Protein AF-A0A7J8J7H0-F1 (afdb_monomer)

Radius of gyration: 33.66 Å; Cα contacts (8 Å, |Δi|>4): 37; chains: 1; bounding box: 121×49×77 Å

Mean predicted aligned error: 18.28 Å

pLDDT: mean 73.11, std 21.9, range [33.03, 98.38]

Organism: Molossus molossus (NCBI:txid27622)

Structure (mmCIF, N/CA/C/O backbone):
data_AF-A0A7J8J7H0-F1
#
_entry.id   AF-A0A7J8J7H0-F1
#
loop_
_atom_site.group_PDB
_atom_site.id
_atom_site.type_symbol
_atom_site.label_atom_id
_atom_site.label_alt_id
_atom_site.label_comp_id
_atom_site.label_asym_id
_atom_site.label_entity_id
_atom_site.label_seq_id
_atom_site.pdbx_PDB_ins_code
_atom_site.Cartn_x
_atom_site.Cartn_y
_atom_site.Cartn_z
_atom_site.occupancy
_atom_site.B_iso_or_equiv
_atom_site.auth_seq_id
_atom_site.auth_comp_id
_atom_site.auth_asym_id
_atom_site.auth_atom_id
_atom_site.pdbx_PDB_model_num
ATOM 1 N N . MET A 1 1 ? -85.693 21.730 54.900 1.00 37.78 1 MET A N 1
ATOM 2 C CA . MET A 1 1 ? -85.580 20.430 55.587 1.00 37.78 1 MET A CA 1
ATOM 3 C C . MET A 1 1 ? -84.269 19.836 55.129 1.00 37.78 1 MET A C 1
ATOM 5 O O . MET A 1 1 ? -84.108 19.627 53.934 1.00 37.78 1 MET A O 1
ATOM 9 N N . ASN A 1 2 ? -83.323 19.735 56.056 1.00 35.94 2 ASN A N 1
ATOM 10 C CA . ASN A 1 2 ? -82.007 19.139 55.853 1.00 35.94 2 ASN A CA 1
ATOM 11 C C . ASN A 1 2 ? -82.073 17.691 56.345 1.00 35.94 2 ASN A C 1
ATOM 13 O O . ASN A 1 2 ? -82.791 17.461 57.311 1.00 35.94 2 ASN A O 1
ATOM 17 N N . GLU A 1 3 ? -81.302 16.802 55.722 1.00 35.91 3 GLU A N 1
ATOM 18 C CA . GLU A 1 3 ? -80.659 15.590 56.278 1.00 35.91 3 GLU A CA 1
ATOM 19 C C . GLU A 1 3 ? -79.819 15.013 55.107 1.00 35.91 3 GLU A C 1
ATOM 21 O O . GLU A 1 3 ? -80.374 14.773 54.037 1.00 35.91 3 GLU A O 1
ATOM 26 N N . SER A 1 4 ? -78.483 15.177 55.068 1.00 42.72 4 SER A N 1
ATOM 27 C CA . SER A 1 4 ? -77.435 14.216 55.514 1.00 42.72 4 SER A CA 1
ATOM 28 C C . SER A 1 4 ? -77.701 12.775 55.030 1.00 42.72 4 SER A C 1
ATOM 30 O O . SER A 1 4 ? -78.804 12.282 55.195 1.00 42.72 4 SER A O 1
ATOM 32 N N . ASP A 1 5 ? -76.775 12.017 54.433 1.00 39.16 5 ASP A N 1
ATOM 33 C CA . ASP A 1 5 ? -75.395 11.801 54.869 1.00 39.16 5 ASP A CA 1
ATOM 34 C C . ASP A 1 5 ? -74.584 10.948 53.851 1.00 39.16 5 ASP A C 1
ATOM 36 O O . ASP A 1 5 ? -75.167 10.218 53.049 1.00 39.16 5 ASP A O 1
ATOM 40 N N . ILE A 1 6 ? -73.256 10.969 54.029 1.00 39.09 6 ILE A N 1
ATOM 41 C CA . ILE A 1 6 ? -72.265 9.894 53.784 1.00 39.09 6 ILE A CA 1
ATOM 42 C C . ILE A 1 6 ? -71.570 9.689 52.412 1.00 39.09 6 ILE A C 1
ATOM 44 O O . ILE A 1 6 ? -72.178 9.516 51.357 1.00 39.09 6 ILE A O 1
ATOM 48 N N . SER A 1 7 ? -70.231 9.690 52.510 1.00 43.47 7 SER A N 1
ATOM 49 C CA . SER A 1 7 ? -69.175 9.464 51.517 1.00 43.47 7 SER A CA 1
ATOM 50 C C . SER A 1 7 ? -68.828 7.983 51.332 1.00 43.47 7 SER A C 1
ATOM 52 O O . SER A 1 7 ? -69.116 7.178 52.209 1.00 43.47 7 SER A O 1
ATOM 54 N N . ASP A 1 8 ? -68.159 7.638 50.224 1.00 40.41 8 ASP A N 1
ATOM 55 C CA . ASP A 1 8 ? -66.785 7.096 50.246 1.00 40.41 8 ASP A CA 1
ATOM 56 C C . ASP A 1 8 ? -66.254 6.779 48.833 1.00 40.41 8 ASP A C 1
ATOM 58 O O . ASP A 1 8 ? -66.996 6.450 47.907 1.00 40.41 8 ASP A O 1
ATOM 62 N N . ASP A 1 9 ? -64.940 6.963 48.699 1.00 47.25 9 ASP A N 1
ATOM 63 C CA . ASP A 1 9 ? -64.072 6.786 47.533 1.00 47.25 9 ASP A CA 1
ATOM 64 C C . ASP A 1 9 ? -63.988 5.341 46.997 1.00 47.25 9 ASP A C 1
ATOM 66 O O . ASP A 1 9 ? -63.974 4.411 47.792 1.00 47.25 9 ASP A O 1
ATOM 70 N N . GLU A 1 10 ? -63.766 5.159 45.678 1.00 38.00 10 GLU A N 1
ATOM 71 C CA . GLU A 1 10 ? -62.847 4.128 45.130 1.00 38.00 10 GLU A CA 1
ATOM 72 C C . GLU A 1 10 ? -62.467 4.333 43.623 1.00 38.00 10 GLU A C 1
ATOM 74 O O . GLU A 1 10 ? -63.271 4.167 42.713 1.00 38.00 10 GLU A O 1
ATOM 79 N N . ILE A 1 11 ? -61.195 4.702 43.380 1.00 36.22 11 ILE A N 1
ATOM 80 C CA . ILE A 1 11 ? -60.150 4.007 42.571 1.00 36.22 11 ILE A CA 1
ATOM 81 C C . ILE A 1 11 ? -60.308 3.757 4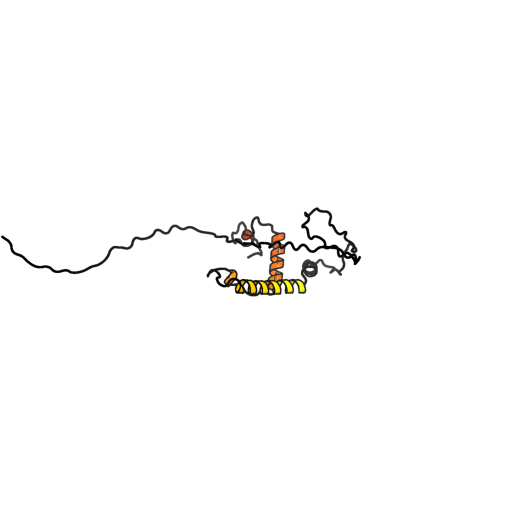1.023 1.00 36.22 11 ILE A C 1
ATOM 83 O O . ILE A 1 11 ? -60.883 2.775 40.574 1.00 36.22 11 ILE A O 1
ATOM 87 N N . ASN A 1 12 ? -59.543 4.562 40.245 1.00 33.03 12 ASN A N 1
ATOM 88 C CA . ASN A 1 12 ? -58.448 4.238 39.269 1.00 33.03 12 ASN A CA 1
ATOM 89 C C . ASN A 1 12 ? -58.653 3.753 37.784 1.00 33.03 12 ASN A C 1
ATOM 91 O O . ASN A 1 12 ? -59.551 2.995 37.445 1.00 33.03 12 ASN A O 1
ATOM 95 N N . VAL A 1 13 ? -57.622 4.116 36.976 1.00 37.75 13 VAL A N 1
ATOM 96 C CA . VAL A 1 13 ? -56.940 3.530 35.771 1.00 37.75 13 VAL A CA 1
ATOM 97 C C . VAL A 1 13 ? -57.202 4.025 34.308 1.00 37.75 13 VAL A C 1
ATOM 99 O O . VAL A 1 13 ? -58.260 4.574 34.026 1.00 37.75 13 VAL A O 1
ATOM 102 N N . PRO A 1 14 ?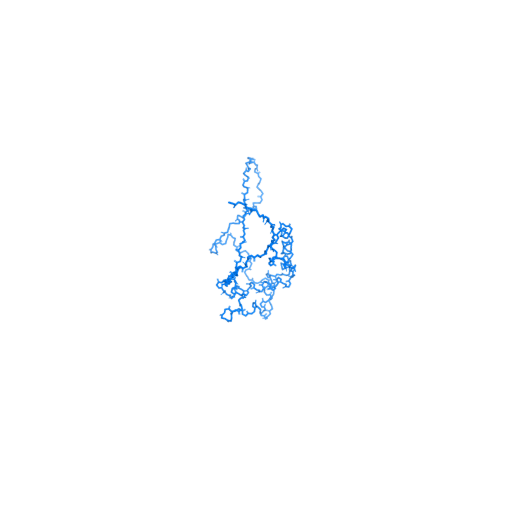 -56.207 3.966 33.362 1.00 40.22 14 PRO A N 1
ATOM 103 C CA . PRO A 1 14 ? -55.487 5.143 32.839 1.00 40.22 14 PRO A CA 1
ATOM 104 C C . PRO A 1 14 ? -55.598 5.394 31.309 1.00 40.22 14 PRO A C 1
ATOM 106 O O . PRO A 1 14 ? -55.989 4.536 30.519 1.00 40.22 14 PRO A O 1
ATOM 109 N N . ALA A 1 15 ? -55.173 6.590 30.878 1.00 40.62 15 ALA A N 1
ATOM 110 C CA . ALA A 1 15 ? -55.287 7.106 29.509 1.00 40.62 15 ALA A CA 1
ATOM 111 C C . ALA A 1 15 ? -54.233 6.568 28.507 1.00 40.62 15 ALA A C 1
ATOM 113 O O . ALA A 1 15 ? -53.059 6.378 28.821 1.00 40.62 15 ALA A O 1
ATOM 114 N N . GLY A 1 16 ? -54.687 6.345 27.267 1.00 38.44 16 GLY A N 1
ATOM 115 C CA . GLY A 1 16 ? -54.027 5.577 26.205 1.00 38.44 16 GLY A CA 1
ATOM 116 C C . GLY A 1 16 ? -52.774 6.163 25.525 1.00 38.44 16 GLY A C 1
ATOM 117 O O . GLY A 1 16 ? -52.546 7.368 25.431 1.00 38.44 16 GLY A O 1
ATOM 118 N N . ARG A 1 17 ? -51.976 5.240 24.968 1.00 41.91 17 ARG A N 1
ATOM 119 C CA . ARG A 1 17 ? -50.718 5.439 24.220 1.00 41.91 17 ARG A CA 1
ATOM 120 C C . ARG A 1 17 ? -50.972 5.940 22.782 1.00 41.91 17 ARG A C 1
ATOM 122 O O . ARG A 1 17 ? -51.589 5.236 21.985 1.00 41.91 17 ARG A O 1
ATOM 129 N N . LYS A 1 18 ? -50.426 7.106 22.401 1.00 44.53 18 LYS A N 1
ATOM 130 C CA . LYS A 1 18 ? -50.404 7.600 21.003 1.00 44.53 18 LYS A CA 1
ATOM 131 C C . LYS A 1 18 ? -49.279 6.940 20.186 1.00 44.53 18 LYS A C 1
ATOM 133 O O . LYS A 1 18 ? -48.114 6.973 20.575 1.00 44.53 18 LYS A O 1
ATOM 138 N N . ARG A 1 19 ? -49.633 6.369 19.027 1.00 42.06 19 ARG A N 1
ATOM 139 C CA . ARG A 1 19 ? -48.722 5.758 18.036 1.00 42.06 19 ARG A CA 1
ATOM 140 C C . ARG A 1 19 ? -47.896 6.827 17.302 1.00 42.06 19 ARG A C 1
ATOM 142 O O . ARG A 1 19 ? -48.465 7.786 16.788 1.00 42.06 19 ARG A O 1
ATOM 149 N N . ARG A 1 20 ? -46.571 6.647 17.217 1.00 42.59 20 ARG A N 1
ATOM 150 C CA . ARG A 1 20 ? -45.663 7.485 16.409 1.00 42.59 20 ARG A CA 1
ATOM 151 C C . ARG A 1 20 ? -45.500 6.901 14.999 1.00 42.59 20 ARG A C 1
ATOM 153 O O . ARG A 1 20 ? -45.361 5.693 14.835 1.00 42.59 20 ARG A O 1
ATOM 160 N N . ARG A 1 21 ? -45.552 7.785 14.001 1.00 35.66 21 ARG A N 1
ATOM 161 C CA . ARG A 1 21 ? -45.444 7.533 12.555 1.00 35.66 21 ARG A CA 1
ATOM 162 C C . ARG A 1 21 ? -43.959 7.388 12.187 1.00 35.66 21 ARG A C 1
ATOM 164 O O . ARG A 1 21 ? -43.176 8.257 12.554 1.00 35.66 21 ARG A O 1
ATOM 171 N N . ILE A 1 22 ? -43.572 6.313 11.499 1.00 43.88 22 ILE A N 1
ATOM 172 C CA . ILE A 1 22 ? -42.192 6.095 11.027 1.00 43.88 22 ILE A CA 1
ATOM 173 C C . ILE A 1 22 ? -42.076 6.716 9.629 1.00 43.88 22 ILE A C 1
ATOM 175 O O . ILE A 1 22 ? -42.746 6.262 8.704 1.00 43.88 22 ILE A O 1
ATOM 179 N N . MET A 1 23 ? -41.262 7.764 9.481 1.00 35.72 23 MET A N 1
ATOM 180 C CA . MET A 1 23 ? -40.767 8.218 8.178 1.00 35.72 23 MET A CA 1
ATOM 181 C C . MET A 1 23 ? -39.420 7.545 7.918 1.00 35.72 23 MET A C 1
ATOM 183 O O . MET A 1 23 ? -38.542 7.555 8.776 1.00 35.72 23 MET A O 1
ATOM 187 N N . SER A 1 24 ? -39.288 6.933 6.743 1.00 44.34 24 SER A N 1
ATOM 188 C CA . SER A 1 24 ? -38.049 6.328 6.264 1.00 44.34 24 SER A CA 1
ATOM 189 C C . SER A 1 24 ? -37.127 7.429 5.743 1.00 44.34 24 SER A C 1
ATOM 191 O O . SER A 1 24 ? -37.470 8.091 4.766 1.00 44.34 24 SER A O 1
ATOM 193 N N . SER A 1 25 ? -35.964 7.609 6.363 1.00 36.44 25 SER A N 1
ATOM 194 C CA . SER A 1 25 ? -34.850 8.369 5.793 1.00 36.44 25 SER A CA 1
ATOM 195 C C . SER A 1 25 ? -33.634 7.453 5.710 1.00 36.44 25 SER A C 1
ATOM 197 O O . SER A 1 25 ? -33.075 7.070 6.738 1.00 36.44 25 SER A O 1
ATOM 199 N N . SER A 1 26 ? -33.239 7.082 4.491 1.00 48.53 26 SER A N 1
ATOM 200 C CA . SER A 1 26 ? -31.919 6.502 4.242 1.00 48.53 26 SER A CA 1
ATOM 201 C C . SER A 1 26 ? -30.886 7.604 4.425 1.00 48.53 26 SER A C 1
ATOM 203 O O . SER A 1 26 ? -30.808 8.513 3.604 1.00 48.53 26 SER A O 1
ATOM 205 N N . SER A 1 27 ? -30.122 7.541 5.509 1.00 43.56 27 SER A N 1
ATOM 206 C CA . SER A 1 27 ? -28.942 8.374 5.712 1.00 43.56 27 SER A CA 1
ATOM 207 C C . SER A 1 27 ? -27.707 7.549 5.370 1.00 43.56 27 SER A C 1
ATOM 209 O O . SER A 1 27 ? -27.272 6.701 6.150 1.00 43.56 27 SER A O 1
ATOM 211 N N . GLU A 1 28 ? -27.182 7.774 4.171 1.00 51.16 28 GLU A N 1
ATOM 212 C CA . GLU A 1 28 ? -25.819 7.408 3.798 1.00 51.16 28 GLU A CA 1
ATOM 213 C C . GLU A 1 28 ? -24.915 8.468 4.453 1.00 51.16 28 GLU A C 1
ATOM 215 O O . GLU A 1 28 ? -24.963 9.630 4.059 1.00 51.16 28 GLU A O 1
ATOM 220 N N . SER A 1 29 ? -24.187 8.119 5.522 1.00 45.47 29 SER A N 1
ATOM 221 C CA . SER A 1 29 ? -23.234 9.034 6.166 1.00 45.47 29 SER A CA 1
ATOM 222 C C . SER A 1 29 ? -21.807 8.617 5.823 1.00 45.47 29 SER A C 1
ATOM 224 O O . SER A 1 29 ? -21.263 7.669 6.400 1.00 45.47 29 SER A O 1
ATOM 226 N N . SER A 1 30 ? -21.225 9.321 4.858 1.00 48.41 30 SER A N 1
ATOM 227 C CA . SER A 1 30 ? -19.780 9.398 4.668 1.00 48.41 30 SER A CA 1
ATOM 228 C C . SER A 1 30 ? -19.211 10.301 5.761 1.00 48.41 30 SER A C 1
ATOM 230 O O . SER A 1 30 ? -19.489 11.495 5.772 1.00 48.41 30 SER A O 1
ATOM 232 N N . ASP A 1 31 ? -18.460 9.723 6.699 1.00 46.81 31 ASP A N 1
ATOM 233 C CA . ASP A 1 31 ? -17.722 10.465 7.727 1.00 46.81 31 ASP A CA 1
ATOM 234 C C . ASP A 1 31 ? -16.237 10.463 7.348 1.00 46.81 31 ASP A C 1
ATOM 236 O O . ASP A 1 31 ? -15.519 9.492 7.594 1.00 46.81 31 ASP A O 1
ATOM 240 N N . SER A 1 32 ? -15.783 11.555 6.737 1.00 49.00 32 SER A N 1
ATOM 241 C CA . SER A 1 32 ? -14.366 11.885 6.593 1.00 49.00 32 SER A CA 1
ATOM 242 C C . SER A 1 32 ? -14.117 13.246 7.237 1.00 49.00 32 SER A C 1
ATOM 244 O O . SER A 1 32 ? -14.185 14.268 6.564 1.00 49.00 32 SER A O 1
ATOM 246 N N . ASN A 1 33 ? -13.846 13.251 8.541 1.00 47.56 33 ASN A N 1
ATOM 247 C CA . ASN A 1 33 ? -13.286 14.405 9.239 1.00 47.56 33 ASN A CA 1
ATOM 248 C C . ASN A 1 33 ? -11.956 13.951 9.844 1.00 47.56 33 ASN A C 1
ATOM 250 O O . ASN A 1 33 ? -11.946 13.263 10.863 1.00 47.56 33 ASN A O 1
ATOM 254 N N . PHE A 1 34 ? -10.859 14.259 9.156 1.00 42.09 34 PHE A N 1
ATOM 255 C CA . PHE A 1 34 ? -9.505 14.143 9.686 1.00 42.09 34 PHE A CA 1
ATOM 256 C C . PHE A 1 34 ? -9.060 15.568 10.014 1.00 42.09 34 PHE A C 1
ATOM 258 O O . PHE A 1 34 ? -8.944 16.389 9.107 1.00 42.09 34 PHE A O 1
ATOM 265 N N . ASP A 1 35 ? -8.939 15.860 11.305 1.00 43.72 35 ASP A N 1
ATOM 266 C CA . ASP A 1 35 ? -8.602 17.176 11.843 1.00 43.72 35 ASP A CA 1
ATOM 267 C C . ASP A 1 35 ? -7.096 17.207 12.117 1.00 43.72 35 ASP A C 1
ATOM 269 O O . ASP A 1 35 ? -6.596 16.430 12.932 1.00 43.72 35 ASP 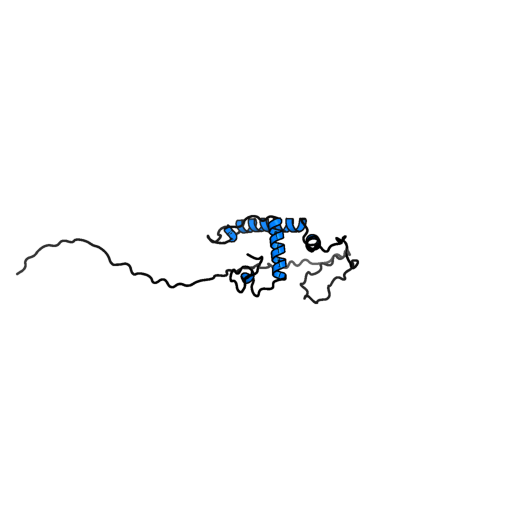A O 1
ATOM 273 N N . TYR A 1 36 ? -6.363 18.027 11.370 1.00 46.34 36 TYR A N 1
ATOM 274 C CA . TYR A 1 36 ? -4.955 18.310 11.625 1.00 46.34 36 TYR A CA 1
ATOM 275 C C . TYR A 1 36 ? -4.867 19.735 12.154 1.00 46.34 36 TYR A C 1
ATOM 277 O O . TYR A 1 36 ? -4.868 20.685 11.379 1.00 46.34 36 TYR A O 1
ATOM 285 N N . ASP A 1 37 ? -4.770 19.868 13.472 1.00 41.62 37 ASP A N 1
ATOM 286 C CA . ASP A 1 37 ? -4.423 21.132 14.108 1.00 41.62 37 ASP A CA 1
ATOM 287 C C . ASP A 1 37 ? -3.123 20.921 14.889 1.00 41.62 37 ASP A C 1
ATOM 289 O O . ASP A 1 37 ? -3.064 20.193 15.881 1.00 41.62 37 ASP A O 1
ATOM 293 N N . THR A 1 38 ? -2.023 21.445 14.355 1.00 55.16 38 THR A N 1
ATOM 294 C CA . THR A 1 38 ? -0.709 21.447 15.007 1.00 55.16 38 THR A CA 1
ATOM 295 C C . THR A 1 38 ? -0.238 22.889 15.042 1.00 55.16 38 THR A C 1
ATOM 297 O O . THR A 1 38 ? 0.346 23.393 14.087 1.00 55.16 38 THR A O 1
ATOM 300 N N . GLU A 1 39 ? -0.542 23.548 16.154 1.00 46.53 39 GLU A N 1
ATOM 301 C CA . GLU A 1 39 ? -0.059 24.882 16.498 1.00 46.53 39 GLU A CA 1
ATOM 302 C C . GLU A 1 39 ? 1.475 24.847 16.636 1.00 46.53 39 GLU A C 1
ATOM 304 O O . GLU A 1 39 ? 2.028 24.204 17.534 1.00 46.53 39 GLU A O 1
ATOM 309 N N . LEU A 1 40 ? 2.172 25.512 15.712 1.00 50.62 40 LEU A N 1
ATOM 310 C CA . LEU A 1 40 ? 3.619 25.720 15.750 1.00 50.62 40 LEU A CA 1
ATOM 311 C C . LEU A 1 40 ? 3.936 26.831 16.758 1.00 50.62 40 LEU A C 1
ATOM 313 O O . LEU A 1 40 ? 3.596 27.993 16.561 1.00 50.62 40 LEU A O 1
ATOM 317 N N . SER A 1 41 ? 4.590 26.461 17.856 1.00 48.47 41 SER A N 1
ATOM 318 C CA . SER A 1 41 ? 5.133 27.403 18.835 1.00 48.47 41 SER A CA 1
ATOM 319 C C . SER A 1 41 ? 6.464 27.968 18.326 1.00 48.47 41 SER A C 1
ATOM 321 O O . SER A 1 41 ? 7.506 27.342 18.524 1.00 48.47 41 SER A O 1
ATOM 323 N N . ASP A 1 42 ? 6.439 29.157 17.725 1.00 42.34 42 ASP A N 1
ATOM 324 C CA . ASP A 1 42 ? 7.644 29.923 17.390 1.00 42.34 42 ASP A CA 1
ATOM 325 C C . ASP A 1 42 ? 8.292 30.490 18.664 1.00 42.34 42 ASP A C 1
ATOM 327 O O . ASP A 1 42 ? 7.820 31.459 19.261 1.00 42.34 42 ASP A O 1
ATOM 331 N N . THR A 1 43 ? 9.393 29.878 19.102 1.00 46.25 43 THR A N 1
ATOM 332 C CA . THR A 1 43 ? 10.297 30.475 20.094 1.00 46.25 43 THR A CA 1
ATOM 333 C C . THR A 1 43 ? 11.516 31.045 19.381 1.00 46.25 43 THR A C 1
ATOM 335 O O . THR A 1 43 ? 12.433 30.307 19.018 1.00 46.25 43 THR A O 1
ATOM 338 N N . GLU A 1 44 ? 11.522 32.361 19.186 1.00 47.53 44 GLU A N 1
ATOM 339 C CA . GLU A 1 44 ? 12.675 33.117 18.700 1.00 47.53 44 GLU A CA 1
ATOM 340 C C . GLU A 1 44 ? 13.728 33.218 19.817 1.00 47.53 44 GLU A C 1
ATOM 342 O O . GLU A 1 44 ? 13.523 33.896 20.824 1.00 47.53 44 GLU A O 1
ATOM 347 N N . ASN A 1 45 ? 14.860 32.528 19.655 1.00 49.88 45 ASN A N 1
ATOM 348 C CA . ASN A 1 45 ? 16.041 32.712 20.499 1.00 49.88 45 ASN A CA 1
ATOM 349 C C . ASN A 1 45 ? 17.074 33.554 19.739 1.00 49.88 45 ASN A C 1
ATOM 351 O O . ASN A 1 45 ? 17.700 33.072 18.795 1.00 49.88 45 ASN A O 1
ATOM 355 N N . GLU A 1 46 ? 17.287 34.793 20.183 1.00 48.38 46 GLU A N 1
ATOM 356 C CA . GLU A 1 46 ? 18.448 35.604 19.807 1.00 48.38 46 GLU A CA 1
ATOM 357 C C . GLU A 1 46 ? 19.706 35.071 20.510 1.00 48.38 46 GLU A C 1
ATOM 359 O O . GLU A 1 46 ? 19.758 35.006 21.740 1.00 48.38 46 GLU A O 1
ATOM 364 N N . ILE A 1 47 ? 20.747 34.720 19.748 1.00 51.88 47 ILE A N 1
ATOM 365 C CA . ILE A 1 47 ? 22.093 34.493 20.290 1.00 51.88 47 ILE A CA 1
ATOM 366 C C . ILE A 1 47 ? 23.099 35.162 19.353 1.00 51.88 47 ILE A C 1
ATOM 368 O O . ILE A 1 47 ? 23.148 34.863 18.161 1.00 51.88 47 ILE A O 1
ATOM 372 N N . GLY A 1 48 ? 23.843 36.119 19.905 1.00 44.31 48 GLY A N 1
ATOM 373 C CA . GLY A 1 48 ? 24.784 36.969 19.188 1.00 44.31 48 GLY A CA 1
ATOM 374 C C . GLY A 1 48 ? 26.191 36.388 18.998 1.00 44.31 48 GLY A C 1
ATOM 375 O O . GLY A 1 48 ? 26.622 35.500 19.727 1.00 44.31 48 GLY A O 1
ATOM 376 N N . GLU A 1 49 ? 26.851 37.014 18.020 1.00 46.41 49 GLU A N 1
ATOM 377 C CA . GLU A 1 49 ? 28.286 37.183 17.721 1.00 46.41 49 GLU A CA 1
ATOM 378 C C . GLU A 1 49 ? 29.215 35.975 17.448 1.00 46.41 49 GLU A C 1
ATOM 380 O O . GLU A 1 49 ? 29.595 35.202 18.322 1.00 46.41 49 GLU A O 1
ATOM 385 N N . GLU A 1 50 ? 29.611 35.940 16.164 1.00 49.88 50 GLU A N 1
ATOM 386 C CA . GLU A 1 50 ? 30.824 35.457 15.479 1.00 49.88 50 GLU A CA 1
ATOM 387 C C . GLU A 1 50 ? 31.930 34.722 16.252 1.00 49.88 50 GLU A C 1
ATOM 389 O O . GLU A 1 50 ? 32.614 35.294 17.100 1.00 49.88 50 GLU A O 1
ATOM 394 N N . VAL A 1 51 ? 32.279 33.535 15.731 1.00 46.38 51 VAL A N 1
ATOM 395 C CA . VAL A 1 51 ? 33.679 33.125 15.525 1.00 46.38 51 VAL A CA 1
ATOM 396 C C . VAL A 1 51 ? 33.782 32.339 14.206 1.00 46.38 51 VAL A C 1
ATOM 398 O O . VAL A 1 51 ? 33.100 31.331 14.029 1.00 46.38 51 VAL A O 1
ATOM 401 N N . ASP A 1 52 ? 34.622 32.814 13.283 1.00 47.69 52 ASP A N 1
ATOM 402 C CA . ASP A 1 52 ? 34.939 32.187 11.992 1.00 47.69 52 ASP A CA 1
ATOM 403 C C . ASP A 1 52 ? 35.632 30.821 12.158 1.00 47.69 52 ASP A C 1
ATOM 405 O O . ASP A 1 52 ? 36.767 30.743 12.634 1.00 47.69 52 ASP A O 1
ATOM 409 N N . GLU A 1 53 ? 35.011 29.750 11.655 1.00 48.06 53 GLU A N 1
ATOM 410 C CA . GLU A 1 53 ? 35.717 28.515 11.302 1.00 48.06 53 GLU A CA 1
ATOM 411 C C . GLU A 1 53 ? 35.098 27.905 10.030 1.00 48.06 53 GLU A C 1
ATOM 413 O O . GLU A 1 53 ? 33.958 27.438 10.010 1.00 48.06 53 GLU A O 1
ATOM 418 N N . VAL A 1 54 ? 35.846 27.954 8.922 1.00 54.19 54 VAL A N 1
ATOM 419 C CA . VAL A 1 54 ? 35.404 27.501 7.593 1.00 54.19 54 VAL A CA 1
ATOM 420 C C . VAL A 1 54 ? 35.460 25.969 7.525 1.00 54.19 54 VAL A C 1
ATOM 422 O O . VAL A 1 54 ? 36.402 25.380 6.995 1.00 54.19 54 VAL A O 1
ATOM 425 N N . GLY A 1 55 ? 34.452 25.312 8.099 1.00 47.00 55 GLY A N 1
ATOM 426 C CA . GLY A 1 55 ? 34.161 23.890 7.900 1.00 47.00 55 GLY A CA 1
ATOM 427 C C . GLY A 1 55 ? 33.360 23.645 6.610 1.00 47.00 55 GLY A C 1
ATOM 428 O O . GLY A 1 55 ? 32.752 24.582 6.086 1.00 47.00 55 GLY A O 1
ATOM 429 N N . PRO A 1 56 ? 33.334 22.410 6.063 1.00 44.66 56 PRO A N 1
ATOM 430 C CA . PRO A 1 56 ? 32.614 22.116 4.829 1.00 44.66 56 PRO A CA 1
ATOM 431 C C . PRO A 1 56 ? 31.143 22.462 5.023 1.00 44.66 56 PRO A C 1
ATOM 433 O O . PRO A 1 56 ? 30.471 21.903 5.890 1.00 44.66 56 PRO A O 1
ATOM 436 N N . SER A 1 57 ? 30.667 23.413 4.229 1.00 43.38 57 SER A N 1
ATOM 437 C CA . SER A 1 57 ? 29.298 23.898 4.256 1.00 43.38 57 SER A CA 1
ATOM 438 C C . SER A 1 57 ? 28.374 22.751 3.856 1.00 43.38 57 SER A C 1
ATOM 440 O O . SER A 1 57 ? 28.128 22.517 2.673 1.00 43.38 57 SER A O 1
ATOM 442 N N . ASN A 1 58 ? 27.855 22.015 4.838 1.00 49.12 58 ASN A N 1
ATOM 443 C CA . ASN A 1 58 ? 26.642 21.239 4.648 1.00 49.12 58 ASN A CA 1
ATOM 444 C C . ASN A 1 58 ? 25.535 22.266 4.429 1.00 49.12 58 ASN A C 1
ATOM 446 O O . ASN A 1 58 ? 24.932 22.756 5.379 1.00 49.12 58 ASN A O 1
ATOM 450 N N . SER A 1 59 ? 25.350 22.659 3.166 1.00 51.91 59 SER A N 1
ATOM 451 C CA . SER A 1 59 ? 24.190 23.414 2.719 1.00 51.91 59 SER A CA 1
ATOM 452 C C . SER A 1 59 ? 22.971 22.650 3.211 1.00 51.91 59 SER A C 1
ATOM 454 O O . SER A 1 59 ? 22.652 21.573 2.708 1.00 51.91 59 SER A O 1
ATOM 456 N N . ILE A 1 60 ? 22.344 23.181 4.257 1.00 55.59 60 ILE A N 1
ATOM 457 C CA . ILE A 1 60 ? 21.010 22.784 4.670 1.00 55.59 60 ILE A CA 1
ATOM 458 C C . ILE A 1 60 ? 20.137 23.178 3.484 1.00 55.59 60 ILE A C 1
ATOM 460 O O . ILE A 1 60 ? 19.823 24.351 3.283 1.00 55.59 60 ILE A O 1
ATOM 464 N N . VAL A 1 61 ? 19.866 22.205 2.616 1.00 59.81 61 VAL A N 1
ATOM 465 C CA . VAL A 1 61 ? 18.928 22.366 1.515 1.00 59.81 61 VAL A CA 1
ATOM 466 C C . VAL A 1 61 ? 17.595 22.670 2.177 1.00 59.81 61 VAL A C 1
ATOM 468 O O . VAL A 1 61 ? 17.058 21.834 2.898 1.00 59.81 61 VAL A O 1
ATOM 471 N N . SER A 1 62 ? 17.096 23.889 1.993 1.00 56.91 62 SER A N 1
ATOM 472 C CA . SER A 1 62 ? 15.716 24.195 2.349 1.00 56.91 62 SER A CA 1
ATOM 473 C C . SER A 1 62 ? 14.831 23.280 1.505 1.00 56.91 62 SER A C 1
ATOM 475 O O . SER A 1 62 ? 14.823 23.387 0.278 1.00 56.91 62 SER A O 1
ATOM 477 N N . GLU A 1 63 ? 14.147 22.336 2.153 1.00 64.62 63 GLU A N 1
ATOM 478 C CA . GLU A 1 63 ? 13.132 21.470 1.545 1.00 64.62 63 GLU A CA 1
ATOM 479 C C . GLU A 1 63 ? 11.870 22.292 1.249 1.00 64.62 63 GLU A C 1
ATOM 481 O O . GLU A 1 63 ? 10.796 22.078 1.805 1.00 64.62 63 GLU A O 1
ATOM 486 N N . GLU A 1 64 ? 12.004 23.295 0.389 1.00 76.75 64 GLU A N 1
ATOM 487 C CA . GLU A 1 64 ? 10.857 24.020 -0.131 1.00 76.75 64 GLU A CA 1
ATOM 488 C C . GLU A 1 64 ? 10.218 23.190 -1.249 1.00 76.75 64 GLU A C 1
ATOM 490 O O . GLU A 1 64 ? 10.886 22.740 -2.187 1.00 76.75 64 GLU A O 1
ATOM 495 N N . TRP A 1 65 ? 8.908 22.962 -1.148 1.00 78.94 65 TRP A N 1
ATOM 496 C CA . TRP A 1 65 ? 8.151 22.226 -2.156 1.00 78.94 65 TRP A CA 1
ATOM 497 C C . TRP A 1 65 ? 8.144 22.989 -3.481 1.00 78.94 65 TRP A C 1
ATOM 499 O O . TRP A 1 65 ? 7.420 23.968 -3.656 1.00 78.94 65 TRP A O 1
ATOM 509 N N . LEU A 1 66 ? 8.928 22.510 -4.445 1.00 79.06 66 LEU A N 1
ATOM 510 C CA . LEU A 1 66 ? 8.963 23.088 -5.781 1.00 79.06 66 LEU A CA 1
ATOM 511 C C . LEU A 1 66 ? 7.792 22.584 -6.646 1.00 79.06 66 LEU A C 1
ATOM 513 O O . LEU A 1 66 ? 7.408 21.412 -6.564 1.00 79.06 66 LEU A O 1
ATOM 517 N N . PRO A 1 67 ? 7.239 23.433 -7.532 1.00 80.94 67 PRO A N 1
ATOM 518 C CA . PRO A 1 67 ? 6.240 23.002 -8.499 1.00 80.94 67 PRO A CA 1
ATOM 519 C C . PRO A 1 67 ? 6.813 21.938 -9.445 1.00 80.94 67 PRO A C 1
ATOM 521 O O . PRO A 1 67 ? 7.998 21.939 -9.765 1.00 80.94 67 PRO A O 1
ATOM 524 N N . GLN A 1 68 ? 5.951 21.052 -9.950 1.00 65.81 68 GLN A N 1
ATOM 525 C CA . GLN A 1 68 ? 6.325 19.839 -10.701 1.00 65.81 68 GLN A CA 1
ATOM 526 C C . GLN A 1 68 ? 7.257 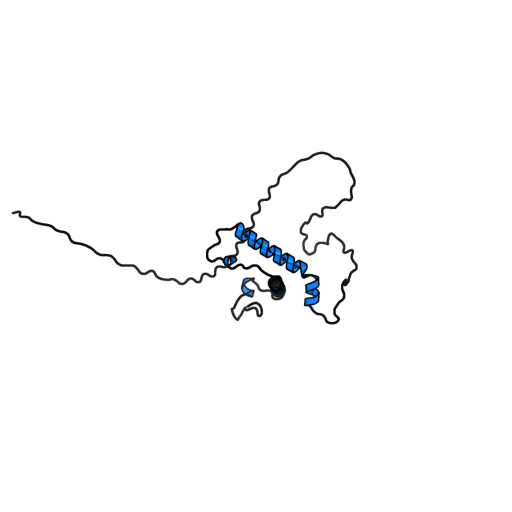20.068 -11.912 1.00 65.81 68 GLN A C 1
ATOM 528 O O . GLN A 1 68 ? 7.982 19.156 -12.304 1.00 65.81 68 GLN A O 1
ATOM 533 N N . ASN A 1 69 ? 7.246 21.272 -12.491 1.00 75.75 69 ASN A N 1
ATOM 534 C CA . ASN A 1 69 ? 8.051 21.644 -13.659 1.00 75.75 69 ASN A CA 1
ATOM 535 C C . ASN A 1 69 ? 9.230 22.569 -13.321 1.00 75.75 69 ASN A C 1
ATOM 537 O O . ASN A 1 69 ? 9.845 23.118 -14.234 1.00 75.75 69 ASN A O 1
ATOM 541 N N . ALA A 1 70 ? 9.520 22.792 -12.039 1.00 76.12 70 ALA A N 1
ATOM 542 C CA . ALA A 1 70 ? 10.704 23.533 -11.638 1.00 76.12 70 ALA A CA 1
ATOM 543 C C . ALA A 1 70 ? 11.964 22.780 -12.077 1.00 76.12 70 ALA A C 1
ATOM 545 O O . ALA A 1 70 ? 12.014 21.544 -12.063 1.00 76.12 70 ALA A O 1
ATOM 546 N N . GLU A 1 71 ? 12.994 23.530 -12.458 1.00 74.62 71 GLU A N 1
ATOM 547 C CA . GLU A 1 71 ? 14.312 22.944 -12.657 1.00 74.62 71 GLU A CA 1
ATOM 548 C C . GLU A 1 71 ? 14.749 22.288 -11.348 1.00 74.62 71 GLU A C 1
ATOM 550 O O . GLU A 1 71 ? 14.686 22.898 -10.278 1.00 74.62 71 GLU A O 1
ATOM 555 N N . ARG A 1 72 ? 15.142 21.010 -11.421 1.00 70.62 72 ARG A N 1
ATOM 556 C CA . ARG A 1 72 ? 15.615 20.318 -10.226 1.00 70.62 72 ARG A CA 1
ATOM 557 C C . ARG A 1 72 ? 16.871 21.032 -9.727 1.00 70.62 72 ARG A C 1
ATOM 559 O O . ARG A 1 72 ? 17.810 21.175 -10.510 1.00 70.62 72 ARG A O 1
ATOM 566 N N . PRO A 1 73 ? 16.927 21.411 -8.440 1.00 72.94 73 PRO A N 1
ATOM 567 C CA . PRO A 1 73 ? 18.056 22.161 -7.900 1.00 72.94 73 PRO A CA 1
ATOM 568 C C . PRO A 1 73 ? 19.365 21.358 -7.922 1.00 72.94 73 PRO A C 1
ATOM 570 O O . PRO A 1 73 ? 20.444 21.935 -7.840 1.00 72.94 73 PRO A O 1
ATOM 573 N N . PHE A 1 74 ? 19.288 20.032 -8.082 1.00 76.62 74 PHE A N 1
ATOM 574 C CA . PHE A 1 74 ? 20.443 19.152 -8.208 1.00 76.62 74 PHE A CA 1
ATOM 575 C C . PHE A 1 74 ? 20.511 18.505 -9.605 1.00 76.62 74 PHE A C 1
ATOM 577 O O . PHE A 1 74 ? 19.556 17.841 -10.032 1.00 76.62 74 PHE A O 1
ATOM 584 N N . PRO A 1 75 ? 21.640 18.646 -10.327 1.00 81.12 75 PRO A N 1
ATOM 585 C CA . PRO A 1 75 ? 21.853 17.923 -11.572 1.00 81.12 75 PRO A CA 1
ATOM 586 C C . PRO A 1 75 ? 21.981 16.419 -11.298 1.00 81.12 75 PRO A C 1
ATOM 588 O O . PRO A 1 75 ? 22.545 15.994 -10.291 1.00 81.12 75 PRO A O 1
ATOM 591 N N . PHE A 1 76 ? 21.482 15.589 -12.216 1.00 81.50 76 PHE A N 1
ATOM 592 C CA . PHE A 1 76 ? 21.702 14.145 -12.152 1.00 81.50 76 PHE A CA 1
ATOM 593 C C . PHE A 1 76 ? 23.171 13.838 -12.469 1.00 81.50 76 PHE A C 1
ATOM 595 O O . PHE A 1 76 ? 23.621 14.045 -13.594 1.00 81.50 76 PHE A O 1
ATOM 602 N N . THR A 1 77 ? 23.918 13.360 -11.476 1.00 86.12 77 THR A N 1
ATOM 603 C CA . THR A 1 77 ? 25.366 13.100 -11.578 1.00 86.12 77 THR A CA 1
ATOM 604 C C . THR A 1 77 ? 25.712 11.640 -11.864 1.00 86.12 77 THR A C 1
ATOM 606 O O . THR A 1 77 ? 26.856 11.335 -12.198 1.00 86.12 77 THR A O 1
ATOM 609 N N . ALA A 1 78 ? 24.750 10.724 -11.738 1.00 83.75 78 ALA A N 1
ATOM 610 C CA . ALA A 1 78 ? 24.977 9.306 -11.985 1.00 83.75 78 ALA A CA 1
ATOM 611 C C . ALA A 1 78 ? 24.980 8.978 -13.488 1.00 83.75 78 ALA A C 1
ATOM 613 O O . ALA A 1 78 ? 24.548 9.766 -14.331 1.00 83.75 78 ALA A O 1
ATOM 61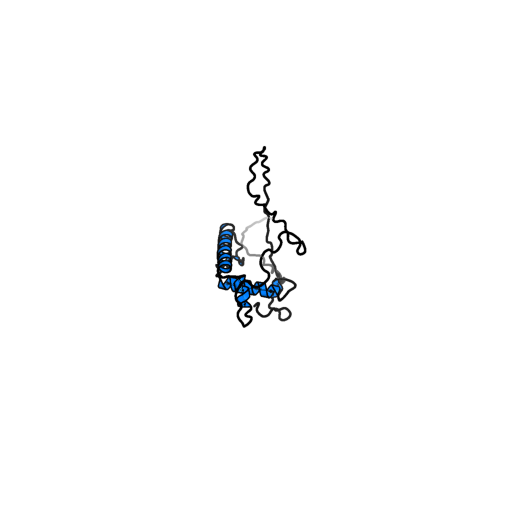4 N N . HIS A 1 79 ? 25.466 7.788 -13.842 1.00 84.75 79 HIS A N 1
ATOM 615 C CA . HIS A 1 79 ? 25.419 7.327 -15.225 1.00 84.75 79 HIS A CA 1
ATOM 616 C C . HIS A 1 79 ? 23.973 7.012 -15.634 1.00 84.75 79 HIS A C 1
ATOM 618 O O . HIS A 1 79 ? 23.326 6.185 -14.985 1.00 84.75 79 HIS A O 1
ATOM 624 N N . PRO A 1 80 ? 23.451 7.636 -16.707 1.00 82.62 80 PRO A N 1
ATOM 625 C CA . PRO A 1 80 ? 22.120 7.326 -17.201 1.00 82.62 80 PRO A CA 1
ATOM 626 C C . PRO A 1 80 ? 22.050 5.868 -17.643 1.00 82.62 80 PRO A C 1
ATOM 628 O O . PRO A 1 80 ? 22.897 5.399 -18.403 1.00 82.62 80 PRO A O 1
ATOM 631 N N . GLY A 1 81 ? 21.021 5.156 -17.199 1.00 81.62 81 GLY A N 1
ATOM 632 C CA . GLY A 1 81 ? 20.798 3.777 -17.601 1.00 81.62 81 GLY A CA 1
ATOM 633 C C . GLY A 1 81 ? 20.449 2.878 -16.431 1.00 81.62 81 GLY A C 1
ATOM 634 O O . GLY A 1 81 ? 19.975 3.321 -15.388 1.00 81.62 81 GLY A O 1
ATOM 635 N N . LYS A 1 82 ? 20.624 1.580 -16.654 1.00 76.75 82 LYS A N 1
ATOM 636 C CA . LYS A 1 82 ? 20.159 0.546 -15.746 1.00 76.75 82 LYS A CA 1
ATOM 637 C C . LYS A 1 82 ? 21.299 0.011 -14.887 1.00 76.75 82 LYS A C 1
ATOM 639 O O . LYS A 1 82 ? 22.286 -0.478 -15.420 1.00 76.75 82 LYS A O 1
ATOM 644 N N . THR A 1 83 ? 21.104 0.042 -13.573 1.00 82.81 83 THR A N 1
ATOM 645 C CA . THR A 1 83 ? 22.124 -0.355 -12.588 1.00 82.81 83 THR A CA 1
ATOM 646 C C . THR A 1 83 ? 22.076 -1.840 -12.207 1.00 82.81 83 THR A C 1
ATOM 648 O O . THR A 1 83 ? 23.055 -2.374 -11.705 1.00 82.81 83 THR A O 1
ATOM 651 N N . PHE A 1 84 ? 20.947 -2.523 -12.424 1.00 79.81 84 PHE A N 1
ATOM 652 C CA . PHE A 1 84 ? 20.760 -3.941 -12.070 1.00 79.81 84 PHE A CA 1
ATOM 653 C C . PHE A 1 84 ? 20.687 -4.832 -13.313 1.00 79.81 84 PHE A C 1
ATOM 655 O O . PHE A 1 84 ? 20.489 -4.325 -14.411 1.00 79.81 84 PHE A O 1
ATOM 662 N N . ASP A 1 85 ? 20.760 -6.156 -13.168 1.00 83.56 85 ASP A N 1
ATOM 663 C CA . ASP A 1 85 ? 20.521 -7.102 -14.269 1.00 83.56 85 ASP A CA 1
ATOM 664 C C . ASP A 1 85 ? 19.028 -7.302 -14.531 1.00 83.56 85 ASP A C 1
ATOM 666 O O . ASP A 1 85 ? 18.194 -7.180 -13.636 1.00 83.56 85 ASP A O 1
ATOM 670 N N . THR A 1 86 ? 18.632 -7.463 -15.798 1.00 80.75 86 THR A N 1
ATOM 671 C CA . THR A 1 86 ? 17.208 -7.583 -16.172 1.00 80.75 86 THR A CA 1
ATOM 672 C C . THR A 1 86 ? 16.923 -8.993 -16.599 1.00 80.75 86 THR A C 1
ATOM 674 O O . THR A 1 86 ? 17.670 -9.506 -17.433 1.00 80.75 86 THR A O 1
ATOM 677 N N . PRO A 1 87 ? 15.811 -9.587 -16.143 1.00 84.25 87 PRO A N 1
ATOM 678 C CA . PRO A 1 87 ? 15.357 -10.823 -16.741 1.00 84.25 87 PRO A CA 1
ATOM 679 C C . PRO A 1 87 ? 15.104 -10.601 -18.237 1.00 84.25 87 PRO A C 1
ATOM 681 O O . PRO A 1 87 ? 14.599 -9.557 -18.655 1.00 84.25 87 PRO A O 1
ATOM 684 N N . SER A 1 88 ? 15.450 -11.606 -19.045 1.00 81.19 88 SER A N 1
ATOM 685 C CA . SER A 1 88 ? 15.226 -11.591 -20.498 1.00 81.19 88 SER A CA 1
ATOM 686 C C . SER A 1 88 ? 13.742 -11.384 -20.841 1.00 81.19 88 SER A C 1
ATOM 688 O O . SER A 1 88 ? 13.396 -10.680 -21.789 1.00 81.19 88 SER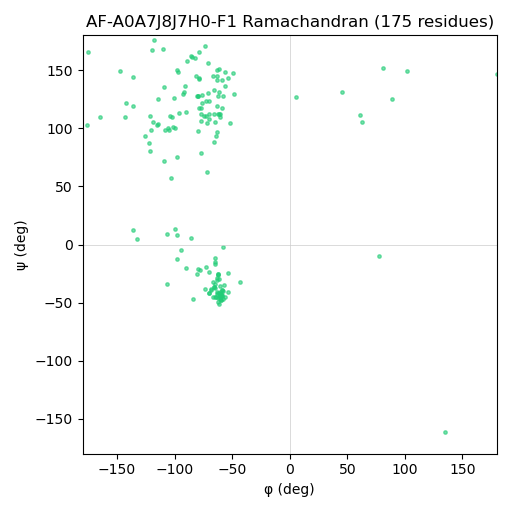 A O 1
ATOM 690 N N . ARG A 1 89 ? 12.846 -11.930 -20.008 1.00 84.50 89 ARG A N 1
ATOM 691 C CA . ARG A 1 89 ? 11.409 -11.661 -20.060 1.00 84.50 89 ARG A CA 1
ATOM 692 C C . ARG A 1 89 ? 11.065 -10.496 -19.136 1.00 84.50 89 ARG A C 1
ATOM 694 O O . ARG A 1 89 ? 11.405 -10.522 -17.959 1.00 84.50 89 ARG A O 1
ATOM 701 N N . LYS A 1 90 ? 10.310 -9.519 -19.644 1.00 78.31 90 LYS A N 1
ATOM 702 C CA . LYS A 1 90 ? 9.771 -8.422 -18.828 1.00 78.31 90 LYS A CA 1
ATOM 703 C C . LYS A 1 90 ? 8.764 -8.978 -17.817 1.00 78.31 90 LYS A C 1
ATOM 705 O O . LYS A 1 90 ? 7.694 -9.442 -18.208 1.00 78.31 90 LYS A O 1
ATOM 710 N N . VAL A 1 91 ? 9.114 -8.923 -16.534 1.00 89.06 91 VAL A N 1
ATOM 711 C CA . VAL A 1 91 ? 8.245 -9.303 -15.412 1.00 89.06 91 VAL A CA 1
ATOM 712 C C . VAL A 1 91 ? 7.957 -8.033 -14.605 1.00 89.06 91 VAL A C 1
ATOM 714 O O . VAL A 1 91 ? 8.851 -7.579 -13.900 1.00 89.06 91 VAL A O 1
ATOM 717 N N . PRO A 1 92 ? 6.762 -7.417 -14.710 1.00 89.88 92 PRO A N 1
ATOM 718 C CA . PRO A 1 92 ? 6.454 -6.152 -14.031 1.00 89.88 92 PRO A CA 1
ATOM 719 C C . PRO A 1 92 ? 6.720 -6.175 -12.522 1.00 89.88 92 PRO A C 1
ATOM 721 O O . PRO A 1 92 ? 7.305 -5.234 -11.994 1.00 89.88 92 PRO A O 1
ATOM 724 N N . LEU A 1 93 ? 6.376 -7.285 -11.861 1.00 90.06 93 LEU A N 1
ATOM 725 C CA . LEU A 1 93 ? 6.604 -7.479 -10.429 1.00 90.06 93 LEU A CA 1
ATOM 726 C C . LEU A 1 93 ? 8.088 -7.356 -10.049 1.00 90.06 93 LEU A C 1
ATOM 728 O O . LEU A 1 93 ? 8.405 -6.682 -9.079 1.00 90.06 93 LEU A O 1
ATOM 732 N N . PHE A 1 94 ? 8.996 -7.897 -10.871 1.00 90.56 94 PHE A N 1
ATOM 733 C CA . PHE A 1 94 ? 10.440 -7.818 -10.624 1.00 90.56 94 PHE A CA 1
ATOM 734 C C . PHE A 1 94 ? 10.935 -6.373 -10.539 1.00 90.56 94 PHE A C 1
ATOM 736 O O . PHE A 1 94 ? 11.805 -6.068 -9.734 1.00 90.56 94 PHE A O 1
ATOM 743 N N . TYR A 1 95 ? 10.411 -5.483 -11.385 1.00 89.75 95 TYR A N 1
ATOM 744 C CA . TYR A 1 95 ? 10.795 -4.074 -11.342 1.00 89.75 95 TYR A CA 1
ATOM 745 C C . TYR A 1 95 ? 10.181 -3.367 -10.140 1.00 89.75 95 TYR A C 1
ATOM 747 O O . TYR A 1 95 ? 10.856 -2.548 -9.531 1.00 89.75 95 TYR A O 1
ATOM 755 N N . LEU A 1 96 ? 8.932 -3.693 -9.791 1.00 91.69 96 LEU A N 1
ATOM 756 C CA . LEU A 1 96 ? 8.262 -3.118 -8.628 1.00 91.69 96 LEU A CA 1
ATOM 757 C C . LEU A 1 96 ? 9.022 -3.439 -7.336 1.00 91.69 96 LEU A C 1
ATOM 759 O O . LEU A 1 96 ? 9.293 -2.533 -6.558 1.00 91.69 96 LEU A O 1
ATOM 763 N N . GLU A 1 97 ? 9.447 -4.688 -7.161 1.00 91.81 97 GLU A N 1
ATOM 764 C CA . GLU A 1 97 ? 10.209 -5.158 -5.993 1.00 91.81 97 GLU A CA 1
ATOM 765 C C . GLU A 1 97 ? 11.605 -4.521 -5.864 1.00 91.81 97 GLU A C 1
ATOM 767 O O . GLU A 1 97 ? 12.246 -4.656 -4.829 1.00 91.81 97 GLU A O 1
ATOM 772 N N . LYS A 1 98 ? 12.102 -3.813 -6.893 1.00 91.00 98 LYS A N 1
ATOM 773 C CA . LYS A 1 98 ? 13.330 -3.004 -6.775 1.00 91.00 98 LYS A CA 1
ATOM 774 C C . LYS A 1 98 ? 13.109 -1.650 -6.114 1.00 91.00 98 LYS A C 1
ATOM 776 O O . LYS A 1 98 ? 14.077 -1.063 -5.650 1.00 91.00 98 LYS A O 1
ATOM 781 N N . PHE A 1 99 ? 11.875 -1.154 -6.114 1.00 90.56 99 PHE A N 1
ATOM 782 C CA . PHE A 1 99 ? 11.506 0.110 -5.474 1.00 90.56 99 PHE A CA 1
ATOM 783 C C . PHE A 1 99 ? 10.720 -0.117 -4.182 1.00 90.56 99 PHE A C 1
ATOM 785 O O . PHE A 1 99 ? 10.846 0.660 -3.245 1.00 90.56 99 PHE A O 1
ATOM 792 N N . LEU A 1 100 ? 9.912 -1.177 -4.146 1.00 92.94 100 LEU A N 1
ATOM 793 C CA . LEU A 1 100 ? 9.188 -1.659 -2.976 1.00 92.94 100 LEU A CA 1
ATOM 794 C C . LEU A 1 100 ? 9.821 -2.973 -2.525 1.00 92.94 100 LEU A C 1
ATOM 796 O O . LEU A 1 100 ? 9.275 -4.052 -2.769 1.00 92.94 100 LEU A O 1
ATOM 800 N N . ASP A 1 101 ? 11.014 -2.875 -1.950 1.00 94.56 101 ASP A N 1
ATOM 801 C CA . ASP A 1 101 ? 11.731 -4.038 -1.444 1.00 94.56 101 ASP A CA 1
ATOM 802 C C . ASP A 1 101 ? 11.106 -4.581 -0.146 1.00 94.56 101 ASP A C 1
ATOM 804 O O . ASP A 1 101 ? 10.180 -4.013 0.441 1.00 94.56 101 ASP A O 1
ATOM 808 N N . GLU A 1 102 ? 11.573 -5.755 0.278 1.00 95.69 102 GLU A N 1
ATOM 809 C CA . GLU A 1 102 ? 11.032 -6.426 1.462 1.00 95.69 102 GLU A CA 1
ATOM 810 C C . GLU A 1 102 ? 11.294 -5.637 2.747 1.00 95.69 102 GLU A C 1
ATOM 812 O O . GLU A 1 102 ? 10.438 -5.626 3.632 1.00 95.69 102 GLU A O 1
ATOM 817 N N . GLU A 1 103 ? 12.432 -4.946 2.834 1.00 97.25 103 GLU A N 1
ATOM 818 C CA . GLU A 1 103 ? 12.786 -4.118 3.988 1.00 97.25 103 GLU A CA 1
ATOM 819 C C . GLU A 1 103 ? 11.850 -2.915 4.120 1.00 97.25 103 GLU A C 1
ATOM 821 O O . GLU A 1 103 ? 11.328 -2.668 5.208 1.00 97.25 103 GLU A O 1
ATOM 826 N N . LEU A 1 104 ? 11.553 -2.217 3.020 1.00 96.81 104 LEU A N 1
ATOM 827 C CA . LEU A 1 104 ? 10.610 -1.105 3.014 1.00 96.81 104 LEU A CA 1
ATOM 828 C C . LEU A 1 104 ? 9.194 -1.567 3.358 1.00 96.81 104 LEU A C 1
ATOM 830 O O . LEU A 1 104 ? 8.524 -0.935 4.172 1.00 96.81 104 LEU A O 1
ATOM 834 N N . ILE A 1 105 ? 8.726 -2.675 2.776 1.00 97.81 105 ILE A N 1
ATOM 835 C C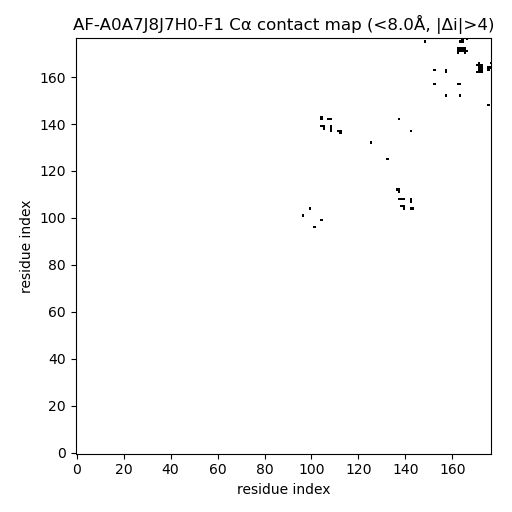A . ILE A 1 105 ? 7.397 -3.222 3.094 1.00 97.81 105 ILE A CA 1
ATOM 836 C C . ILE A 1 105 ? 7.304 -3.590 4.576 1.00 97.81 105 ILE A C 1
ATOM 838 O O . ILE A 1 105 ? 6.300 -3.288 5.229 1.00 97.81 105 ILE A O 1
ATOM 842 N N . LYS A 1 106 ? 8.348 -4.214 5.122 1.00 98.06 106 LYS A N 1
ATOM 843 C CA . LYS A 1 106 ? 8.419 -4.545 6.542 1.00 98.06 106 LYS A CA 1
ATOM 844 C C . LYS A 1 106 ? 8.390 -3.286 7.407 1.00 98.06 106 LYS A C 1
ATOM 846 O O . LYS A 1 106 ? 7.585 -3.216 8.331 1.00 98.06 106 LYS A O 1
ATOM 851 N N . LEU A 1 107 ? 9.177 -2.268 7.061 1.00 98.19 107 LEU A N 1
ATOM 852 C CA . LEU A 1 107 ? 9.190 -0.988 7.769 1.00 98.19 107 LEU A CA 1
ATOM 853 C C . LEU A 1 107 ? 7.802 -0.333 7.780 1.00 98.19 107 LEU A C 1
ATOM 855 O O . LEU A 1 107 ? 7.328 0.080 8.834 1.00 98.19 107 LEU A O 1
ATOM 859 N N . ILE A 1 108 ? 7.120 -0.280 6.633 1.00 97.69 108 ILE A N 1
ATOM 860 C CA . ILE A 1 108 ? 5.757 0.268 6.533 1.00 97.69 108 ILE A CA 1
ATOM 861 C C . ILE A 1 108 ? 4.795 -0.512 7.436 1.00 97.69 108 ILE A C 1
ATOM 863 O O . ILE A 1 108 ? 3.982 0.091 8.138 1.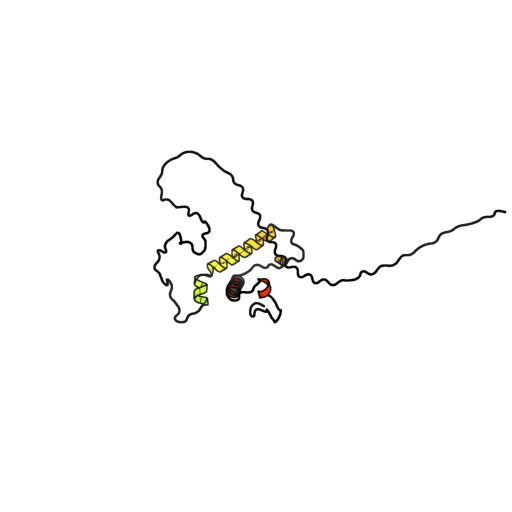00 97.69 108 ILE A O 1
ATOM 867 N N . THR A 1 109 ? 4.899 -1.842 7.447 1.00 98.38 109 THR A N 1
ATOM 868 C CA . THR A 1 109 ? 4.067 -2.720 8.283 1.00 98.38 109 THR A CA 1
ATOM 869 C C . THR A 1 109 ? 4.278 -2.425 9.770 1.00 98.38 109 THR A C 1
ATOM 871 O O . THR A 1 109 ? 3.317 -2.179 10.502 1.00 98.38 109 THR A O 1
ATOM 874 N N . GLU A 1 110 ? 5.536 -2.392 10.216 1.00 98.38 110 GLU A N 1
ATOM 875 C CA . GLU A 1 110 ? 5.904 -2.124 11.609 1.00 98.38 110 GLU A CA 1
ATOM 876 C C . GLU A 1 110 ? 5.432 -0.739 12.061 1.00 98.38 110 GLU A C 1
ATOM 878 O O . GLU A 1 110 ? 4.790 -0.622 13.106 1.00 98.38 110 GLU A O 1
ATOM 883 N N . GLN A 1 111 ? 5.674 0.299 11.254 1.00 98.25 111 GLN A N 1
ATOM 884 C CA . GLN A 1 111 ? 5.246 1.664 11.574 1.00 98.25 111 GLN A CA 1
ATOM 885 C C . GLN A 1 111 ? 3.721 1.805 11.597 1.00 98.25 111 GLN A C 1
ATOM 887 O O . GLN A 1 111 ? 3.182 2.492 12.462 1.00 98.25 111 GLN A O 1
ATOM 892 N N . THR A 1 112 ? 3.007 1.116 10.704 1.00 97.81 112 THR A N 1
ATOM 893 C CA . THR A 1 112 ? 1.536 1.144 10.680 1.00 97.81 112 THR A CA 1
ATOM 894 C C . THR A 1 112 ? 0.947 0.521 11.944 1.00 97.81 112 THR A C 1
ATOM 896 O O . THR A 1 112 ? 0.048 1.096 12.559 1.00 97.81 112 THR A O 1
ATOM 899 N N . ASN A 1 113 ? 1.464 -0.633 12.369 1.00 97.69 113 ASN A N 1
ATOM 900 C CA . ASN A 1 113 ? 1.000 -1.298 13.587 1.00 97.69 113 ASN A CA 1
ATOM 901 C C . ASN A 1 113 ? 1.376 -0.498 14.846 1.00 97.69 113 ASN A C 1
ATOM 903 O O . ASN A 1 113 ? 0.561 -0.364 15.759 1.00 97.69 113 ASN A O 1
ATOM 907 N N . LEU A 1 114 ? 2.574 0.093 14.874 1.00 97.75 114 LEU A N 1
ATOM 908 C CA . LEU A 1 114 ? 3.008 0.985 15.950 1.00 97.75 114 LEU A CA 1
ATOM 909 C C . LEU A 1 114 ? 2.079 2.197 16.074 1.00 97.75 114 LEU A C 1
ATOM 911 O O . LEU A 1 114 ? 1.604 2.492 17.172 1.00 97.75 114 LEU A O 1
ATOM 915 N N . TYR A 1 115 ? 1.768 2.855 14.956 1.00 96.88 115 TYR A N 1
ATOM 916 C CA . TYR A 1 115 ? 0.841 3.983 14.932 1.00 96.88 115 TYR A CA 1
ATOM 917 C C . TYR A 1 115 ? -0.555 3.579 15.408 1.00 96.88 115 TYR A C 1
ATOM 919 O O . TYR A 1 115 ? -1.160 4.289 16.208 1.00 96.88 115 TYR A O 1
ATOM 927 N N . ALA A 1 116 ? -1.061 2.417 14.985 1.00 95.19 116 ALA A N 1
ATOM 928 C CA . ALA A 1 116 ? -2.344 1.919 15.467 1.00 95.19 116 ALA A CA 1
ATOM 929 C C . ALA A 1 116 ? -2.344 1.743 16.996 1.00 95.19 116 ALA A C 1
ATOM 931 O O . ALA A 1 116 ? -3.276 2.187 17.664 1.00 95.19 116 ALA A O 1
ATOM 932 N N . GLY A 1 117 ? -1.278 1.175 17.568 1.00 94.38 117 GLY A N 1
ATOM 933 C CA . GLY A 1 117 ? -1.117 1.058 19.019 1.00 94.38 117 GLY A CA 1
ATOM 934 C C . GLY A 1 117 ? -1.114 2.413 19.734 1.00 94.38 117 GLY A C 1
ATOM 935 O O . GLY A 1 117 ? -1.809 2.583 20.736 1.00 94.38 117 GLY A O 1
ATOM 936 N N . GLN A 1 118 ? -0.392 3.396 19.192 1.00 95.44 118 GLN A N 1
ATOM 937 C CA . GLN A 1 118 ? -0.381 4.768 19.711 1.00 95.44 118 GLN A CA 1
ATOM 938 C C . GLN A 1 118 ? -1.763 5.425 19.629 1.00 95.44 118 GLN A C 1
ATOM 940 O O . GLN A 1 118 ? -2.192 6.073 20.580 1.00 95.44 118 GLN A O 1
ATOM 945 N N . PHE A 1 119 ? -2.482 5.220 18.526 1.00 93.12 119 PHE A N 1
ATOM 946 C CA . PHE A 1 119 ? -3.834 5.732 18.327 1.00 93.12 119 PHE A CA 1
ATOM 947 C C . PHE A 1 119 ? -4.800 5.195 19.394 1.00 93.12 119 PHE A C 1
ATOM 949 O O . PHE A 1 119 ? -5.496 5.976 20.035 1.00 93.12 119 PHE A O 1
ATOM 956 N N . PHE A 1 120 ? -4.795 3.882 19.655 1.00 91.56 120 PHE A N 1
ATOM 957 C CA . PHE A 1 120 ? -5.639 3.289 20.702 1.00 91.56 120 PHE A CA 1
ATOM 958 C C . PHE A 1 120 ? -5.249 3.718 22.117 1.00 91.56 120 PHE A C 1
ATOM 960 O O . PHE A 1 120 ? -6.112 3.795 22.987 1.00 91.56 120 PHE A O 1
ATOM 967 N N . TYR A 1 121 ? -3.962 3.967 22.362 1.00 90.25 121 TYR A N 1
ATOM 968 C CA . TYR A 1 121 ? -3.494 4.449 23.658 1.00 90.25 121 TYR A CA 1
ATOM 969 C C . TYR A 1 121 ? -3.936 5.895 23.922 1.00 90.25 121 TYR A C 1
ATOM 971 O O . TYR A 1 121 ? -4.354 6.217 25.033 1.00 90.25 121 TYR A O 1
ATOM 979 N N . ASN A 1 122 ? -3.864 6.751 22.900 1.00 90.56 122 ASN A N 1
ATOM 980 C CA . ASN A 1 122 ? -4.176 8.174 23.013 1.00 90.56 122 ASN A CA 1
ATOM 981 C C . ASN A 1 122 ? -5.682 8.476 22.963 1.00 90.56 122 ASN A C 1
ATOM 983 O O . ASN A 1 122 ? -6.099 9.495 23.509 1.00 90.56 122 ASN A O 1
ATOM 987 N N . ASP A 1 123 ? -6.494 7.614 22.341 1.00 85.31 123 ASP A N 1
ATOM 988 C CA . ASP A 1 123 ? -7.941 7.815 22.195 1.00 85.31 123 ASP A CA 1
ATOM 989 C C . ASP A 1 123 ? -8.751 6.661 22.830 1.00 85.31 123 ASP A C 1
ATOM 991 O O . ASP A 1 123 ? -9.193 5.730 22.145 1.00 85.31 123 ASP A O 1
ATOM 995 N N . PRO A 1 124 ? -8.937 6.677 24.166 1.00 74.44 124 PRO A N 1
ATOM 996 C CA . PRO A 1 124 ? -9.598 5.593 24.891 1.00 74.44 124 PRO A CA 1
ATOM 997 C C . PRO A 1 124 ? -11.121 5.543 24.673 1.00 74.44 124 PRO A C 1
ATOM 999 O O . PRO A 1 124 ? -11.737 4.497 24.894 1.00 74.44 124 PRO A O 1
ATOM 1002 N N . GLU A 1 125 ? -11.752 6.635 24.227 1.00 83.88 125 GLU A N 1
ATOM 1003 C CA . GLU A 1 125 ? -13.212 6.750 24.091 1.00 83.88 125 GLU A CA 1
ATOM 1004 C C . GLU A 1 125 ? -13.686 6.626 22.637 1.00 83.88 125 GLU A C 1
ATOM 1006 O O . GLU A 1 125 ? -14.407 7.459 22.082 1.00 83.88 125 GLU A O 1
ATOM 1011 N N . LEU A 1 126 ? -13.340 5.506 22.008 1.00 85.31 126 LEU A N 1
ATOM 1012 C CA . LEU A 1 126 ? -13.805 5.213 20.657 1.00 85.31 126 LEU A CA 1
ATOM 1013 C C . LEU A 1 126 ? -15.324 5.016 20.605 1.00 85.31 126 LEU A C 1
ATOM 1015 O O . LEU A 1 126 ? -15.898 4.207 21.340 1.00 85.31 126 LEU A O 1
ATOM 1019 N N . LYS A 1 127 ? -15.977 5.670 19.633 1.00 87.81 127 LYS A N 1
ATOM 1020 C CA . LYS A 1 127 ? -17.418 5.507 19.366 1.00 87.81 127 LYS A CA 1
ATOM 1021 C C . LYS A 1 127 ? -17.791 4.009 19.292 1.00 87.81 127 LYS A C 1
ATOM 1023 O O . LYS A 1 127 ? -17.196 3.310 18.468 1.00 87.81 127 LYS A O 1
ATOM 1028 N N . PRO A 1 128 ? -18.833 3.525 20.011 1.00 81.50 128 PRO A N 1
ATOM 1029 C CA . PRO A 1 128 ? -19.169 2.095 20.195 1.00 81.50 128 PRO A CA 1
ATOM 1030 C C . PRO A 1 128 ? -19.426 1.240 18.939 1.00 81.50 128 PRO A C 1
ATOM 1032 O O . PRO A 1 128 ? -19.753 0.061 19.045 1.00 81.50 128 PRO A O 1
ATOM 1035 N N . ARG A 1 129 ? -19.387 1.831 17.741 1.00 87.19 129 ARG A N 1
ATOM 1036 C CA . ARG A 1 129 ? -19.583 1.152 16.448 1.00 87.19 129 ARG A CA 1
ATOM 1037 C C . ARG A 1 129 ? -18.563 1.588 15.394 1.00 87.19 129 ARG A C 1
ATOM 1039 O O . ARG A 1 129 ? -18.771 1.326 14.208 1.00 87.19 129 ARG A O 1
ATOM 1046 N N . SER A 1 130 ? -17.503 2.287 15.801 1.00 89.62 130 SER A N 1
ATOM 1047 C CA . SER A 1 130 ? -16.466 2.735 14.879 1.00 89.62 130 SER A CA 1
ATOM 1048 C C . SER A 1 130 ? -15.771 1.532 14.246 1.00 89.62 130 SER A C 1
ATOM 1050 O O . SER A 1 130 ? -15.524 0.518 14.901 1.00 89.62 130 SER A O 1
ATOM 1052 N N . ARG A 1 131 ? -15.438 1.639 12.955 1.00 88.50 131 ARG A N 1
ATOM 1053 C CA . ARG A 1 131 ? -14.720 0.580 12.228 1.00 88.50 131 ARG A CA 1
ATOM 1054 C C . ARG A 1 131 ? -13.348 0.305 12.836 1.00 88.50 131 ARG A C 1
ATOM 1056 O O . ARG A 1 131 ? -12.906 -0.837 12.792 1.00 88.50 131 ARG A O 1
ATOM 1063 N N . ILE A 1 132 ? -12.733 1.321 13.442 1.00 89.19 132 ILE A N 1
ATOM 1064 C CA . ILE A 1 132 ? -11.409 1.223 14.059 1.00 89.19 132 ILE A CA 1
ATOM 1065 C C . ILE A 1 132 ? -11.376 0.215 15.214 1.00 89.19 132 ILE A C 1
ATOM 1067 O O . ILE A 1 132 ? -10.371 -0.445 15.414 1.00 89.19 132 ILE A O 1
ATOM 1071 N N . GLN A 1 133 ? -12.505 -0.040 15.888 1.00 87.44 133 GLN A N 1
ATOM 1072 C CA . GLN A 1 133 ? -12.588 -1.078 16.926 1.00 87.44 133 GLN A CA 1
ATOM 1073 C C . GLN A 1 133 ? -12.376 -2.504 16.385 1.00 87.44 133 GLN A C 1
ATOM 1075 O O . GLN A 1 133 ? -12.182 -3.437 17.157 1.00 87.44 133 GLN A O 1
ATOM 1080 N N . LYS A 1 134 ? -12.454 -2.697 15.062 1.00 91.94 134 LYS A N 1
ATOM 1081 C CA . LYS A 1 134 ? -12.181 -3.976 14.391 1.00 91.94 134 LYS A CA 1
ATOM 1082 C C . LYS A 1 134 ? -10.768 -4.051 13.815 1.00 91.94 134 LYS A C 1
ATOM 1084 O O . LYS A 1 134 ? -10.501 -4.979 13.050 1.00 91.94 134 LYS A O 1
ATOM 1089 N N . TRP A 1 135 ? -9.912 -3.074 14.120 1.00 94.12 135 TRP A N 1
ATOM 1090 C CA . TRP A 1 135 ? -8.522 -3.083 13.691 1.00 94.12 135 TRP A CA 1
ATOM 1091 C C . TRP A 1 135 ? -7.838 -4.381 14.113 1.00 94.12 135 TRP A C 1
ATOM 1093 O O . TRP A 1 135 ? -8.107 -4.939 15.180 1.00 94.12 135 TRP A O 1
ATOM 1103 N N . LYS A 1 136 ? -6.962 -4.859 13.240 1.00 95.38 136 LYS A N 1
ATOM 1104 C CA . LYS A 1 136 ? -6.053 -5.962 13.494 1.00 95.38 136 LYS A CA 1
ATOM 1105 C C . LYS A 1 136 ? -4.710 -5.557 12.937 1.00 95.38 136 LYS A C 1
ATOM 1107 O O . LYS A 1 136 ? -4.667 -4.927 11.880 1.00 95.38 136 LYS A O 1
ATOM 1112 N N . ASP A 1 137 ? -3.660 -5.963 13.631 1.00 96.94 137 ASP A N 1
ATOM 1113 C CA . ASP A 1 137 ? -2.311 -5.755 13.143 1.00 96.94 137 ASP A CA 1
ATOM 1114 C C . ASP A 1 137 ? -2.159 -6.381 11.761 1.00 96.94 137 ASP A C 1
ATOM 1116 O O . ASP A 1 137 ? -2.656 -7.474 11.469 1.00 96.94 137 ASP A O 1
ATOM 1120 N N . THR A 1 138 ? -1.507 -5.616 10.906 1.00 97.00 138 THR A N 1
ATOM 1121 C CA . THR A 1 138 ? -1.251 -5.953 9.516 1.00 97.00 138 THR A CA 1
ATOM 1122 C C . THR A 1 138 ? 0.056 -6.722 9.393 1.00 97.00 138 THR A C 1
ATOM 1124 O O . THR A 1 138 ? 0.922 -6.642 10.268 1.00 97.00 138 THR A O 1
ATOM 1127 N N . ASN A 1 139 ? 0.204 -7.471 8.305 1.00 97.88 139 ASN A N 1
ATOM 1128 C CA . ASN A 1 139 ? 1.460 -8.123 7.939 1.00 97.88 139 ASN A CA 1
ATOM 1129 C C . ASN A 1 139 ? 1.981 -7.606 6.586 1.00 97.88 139 ASN A C 1
ATOM 1131 O O . ASN A 1 139 ? 1.317 -6.843 5.879 1.00 97.88 139 ASN A O 1
ATOM 1135 N N . GLU A 1 140 ? 3.163 -8.066 6.189 1.00 97.44 140 GLU A N 1
ATOM 1136 C CA . GLU A 1 140 ? 3.807 -7.659 4.942 1.00 97.44 140 GLU A CA 1
ATOM 1137 C C . GLU A 1 140 ? 2.995 -8.066 3.703 1.00 97.44 140 GLU A C 1
ATOM 1139 O O . GLU A 1 140 ? 3.028 -7.377 2.683 1.00 97.44 140 GLU A O 1
ATOM 1144 N N . ALA A 1 141 ? 2.246 -9.172 3.764 1.00 96.69 141 ALA A N 1
ATOM 1145 C CA . ALA A 1 141 ? 1.381 -9.600 2.666 1.00 96.69 141 ALA A CA 1
ATOM 1146 C C . ALA A 1 141 ? 0.173 -8.665 2.504 1.00 96.69 141 ALA A C 1
ATOM 1148 O O . ALA A 1 141 ? -0.143 -8.280 1.376 1.00 96.69 141 ALA A O 1
ATOM 1149 N N . ASP A 1 142 ? -0.447 -8.240 3.606 1.00 96.19 142 ASP A N 1
ATOM 1150 C CA . ASP A 1 142 ? -1.527 -7.250 3.608 1.00 96.19 142 ASP A CA 1
ATOM 1151 C C . ASP A 1 142 ? -1.034 -5.918 3.028 1.00 96.19 142 ASP A C 1
ATOM 1153 O O . ASP A 1 142 ? -1.718 -5.311 2.202 1.00 96.19 142 ASP A O 1
ATOM 1157 N N . MET A 1 143 ? 0.190 -5.501 3.373 1.00 96.44 143 MET A N 1
ATOM 1158 C CA . MET A 1 143 ? 0.808 -4.286 2.831 1.00 96.44 143 MET A CA 1
ATOM 1159 C C . MET A 1 143 ? 1.149 -4.397 1.344 1.00 96.44 143 MET A C 1
ATOM 1161 O O . MET A 1 143 ? 0.925 -3.448 0.590 1.00 96.44 143 MET A O 1
ATOM 1165 N N . LYS A 1 144 ? 1.610 -5.562 0.870 1.00 95.44 144 LYS A N 1
ATOM 1166 C CA . LYS A 1 144 ? 1.794 -5.817 -0.571 1.00 95.44 144 LYS A CA 1
ATOM 1167 C C . LYS A 1 144 ? 0.463 -5.763 -1.326 1.00 95.44 144 LYS A C 1
ATOM 1169 O O . LYS A 1 144 ? 0.403 -5.189 -2.414 1.00 95.44 144 LYS A O 1
ATOM 1174 N N . ILE A 1 145 ? -0.608 -6.314 -0.749 1.00 94.19 145 ILE A N 1
ATOM 1175 C CA . ILE A 1 145 ? -1.962 -6.221 -1.312 1.00 94.19 145 ILE A CA 1
ATOM 1176 C C . ILE A 1 145 ? -2.398 -4.755 -1.370 1.00 94.19 145 ILE A C 1
ATOM 1178 O O . ILE A 1 145 ? -2.800 -4.296 -2.438 1.00 94.19 145 ILE A O 1
ATOM 1182 N N . LEU A 1 146 ? -2.256 -4.002 -0.276 1.00 93.94 146 LEU A N 1
ATOM 1183 C CA . LEU A 1 146 ? -2.571 -2.572 -0.229 1.00 93.94 146 LEU A CA 1
ATOM 1184 C C . LEU A 1 146 ? -1.800 -1.786 -1.299 1.00 93.94 146 LEU A C 1
ATOM 1186 O O . LEU A 1 146 ? -2.402 -1.004 -2.031 1.00 93.94 146 LEU A O 1
ATOM 1190 N N . GLY A 1 147 ? -0.498 -2.036 -1.457 1.00 94.31 147 GLY A N 1
ATOM 1191 C CA . GLY A 1 147 ? 0.318 -1.428 -2.511 1.00 94.31 147 GLY A CA 1
ATOM 1192 C C . GLY A 1 147 ? -0.208 -1.741 -3.915 1.00 94.31 147 GLY A C 1
ATOM 1193 O O . GLY A 1 147 ? -0.348 -0.842 -4.744 1.00 94.31 147 GLY A O 1
ATOM 1194 N N . GLY A 1 148 ? -0.590 -2.995 -4.171 1.00 93.12 148 GLY A N 1
ATOM 1195 C CA . GLY A 1 148 ? -1.253 -3.390 -5.416 1.00 93.12 148 GLY A CA 1
ATOM 1196 C C . GLY A 1 148 ? -2.580 -2.657 -5.645 1.00 93.12 148 GLY A C 1
ATOM 1197 O O . GLY A 1 148 ? -2.842 -2.192 -6.756 1.00 93.12 148 GLY A O 1
ATOM 1198 N N . PHE A 1 149 ? -3.386 -2.491 -4.594 1.00 92.06 149 PHE A N 1
ATOM 1199 C CA . PHE A 1 149 ? -4.627 -1.713 -4.629 1.00 92.06 149 PHE A CA 1
ATOM 1200 C C . PHE A 1 149 ? -4.375 -0.244 -4.985 1.00 92.06 149 PHE A C 1
ATOM 1202 O O . PHE A 1 149 ? -5.067 0.291 -5.849 1.00 92.06 149 PHE A O 1
ATOM 1209 N N . LEU A 1 150 ? -3.373 0.397 -4.380 1.00 92.62 150 LEU A N 1
ATOM 1210 C CA . LEU A 1 150 ? -3.014 1.792 -4.661 1.00 92.62 150 LEU A CA 1
ATOM 1211 C C . LEU A 1 150 ? -2.547 1.978 -6.109 1.00 92.62 150 LEU A C 1
ATOM 1213 O O . LEU A 1 150 ? -2.988 2.905 -6.791 1.00 92.62 150 LEU A O 1
ATOM 1217 N N . ILE A 1 151 ? -1.722 1.060 -6.619 1.00 93.38 151 ILE A N 1
ATOM 1218 C CA . ILE A 1 151 ? -1.301 1.065 -8.028 1.00 93.38 151 ILE A CA 1
ATOM 1219 C C . ILE A 1 151 ? -2.522 0.929 -8.944 1.00 93.38 151 ILE A C 1
ATOM 1221 O O . ILE A 1 151 ? -2.650 1.659 -9.927 1.00 93.38 151 ILE A O 1
ATOM 1225 N N . LEU A 1 152 ? -3.453 0.030 -8.614 1.00 91.81 152 LEU A N 1
ATOM 1226 C CA . LEU A 1 152 ? -4.660 -0.178 -9.406 1.00 91.81 152 LEU A CA 1
ATOM 1227 C C . LEU A 1 152 ? -5.586 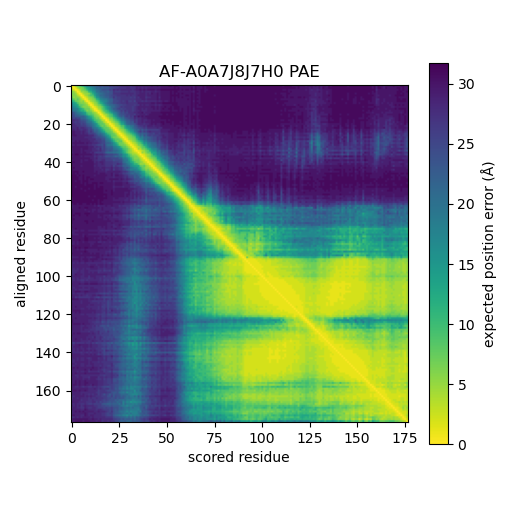1.048 -9.392 1.00 91.81 152 LEU A C 1
ATOM 1229 O O . LEU A 1 152 ? -6.173 1.365 -10.425 1.00 91.81 152 LEU A O 1
ATOM 1233 N N . GLN A 1 153 ? -5.686 1.769 -8.272 1.00 91.94 153 GLN A N 1
ATOM 1234 C CA . GLN A 1 153 ? -6.405 3.049 -8.187 1.00 91.94 153 GLN A CA 1
ATOM 1235 C C . GLN A 1 153 ? -5.743 4.135 -9.040 1.00 91.94 153 GLN A C 1
ATOM 1237 O O . GLN A 1 153 ? -6.439 4.908 -9.692 1.00 91.94 153 GLN A O 1
ATOM 1242 N N . GLY A 1 154 ? -4.409 4.159 -9.098 1.00 90.69 154 GLY A N 1
ATOM 1243 C CA . GLY A 1 154 ? -3.672 5.051 -9.997 1.00 90.69 154 GLY A CA 1
ATOM 1244 C C . GLY A 1 154 ? -3.946 4.775 -11.481 1.00 90.69 154 GLY A C 1
ATOM 1245 O O . GLY A 1 154 ? -3.906 5.693 -12.296 1.00 90.69 154 GLY A O 1
ATOM 1246 N N . ILE A 1 155 ? -4.263 3.526 -11.837 1.00 91.50 155 ILE A N 1
ATOM 1247 C CA . ILE A 1 155 ? -4.600 3.127 -13.212 1.00 91.50 155 ILE A CA 1
ATOM 1248 C C . ILE A 1 155 ? -6.082 3.382 -13.520 1.00 91.50 155 ILE A C 1
ATOM 1250 O O . ILE A 1 155 ? -6.419 3.906 -14.582 1.00 91.50 155 ILE A O 1
ATOM 1254 N N . ILE A 1 156 ? -6.986 2.987 -12.621 1.00 90.12 156 ILE A N 1
ATOM 1255 C CA . ILE A 1 156 ? -8.436 3.037 -12.838 1.00 90.12 156 ILE A CA 1
ATOM 1256 C C . ILE A 1 156 ? -9.008 4.297 -12.192 1.00 90.12 156 ILE A C 1
ATOM 1258 O O . ILE A 1 156 ? -9.672 4.216 -11.175 1.00 90.12 156 ILE A O 1
ATOM 1262 N N . GLY A 1 157 ? -8.814 5.468 -12.792 1.00 88.62 157 GLY A N 1
ATOM 1263 C CA . GLY A 1 157 ? -9.317 6.721 -12.216 1.00 88.62 157 GLY A CA 1
ATOM 1264 C C . GLY A 1 157 ? -10.846 6.762 -12.051 1.00 88.62 157 GLY A C 1
ATOM 1265 O O . GLY A 1 157 ? -11.587 6.874 -13.031 1.00 88.62 157 GLY A O 1
ATOM 1266 N N . LYS A 1 158 ? -11.339 6.716 -10.808 1.00 89.81 158 LYS A N 1
ATOM 1267 C CA . LYS A 1 158 ? -12.740 7.011 -10.451 1.00 89.81 158 LYS A CA 1
ATOM 1268 C C . LYS A 1 158 ? -12.875 8.448 -9.945 1.00 89.81 158 LYS A C 1
ATOM 1270 O O . LYS A 1 158 ? -11.971 8.976 -9.312 1.00 89.81 158 LYS A O 1
ATOM 1275 N N . LEU A 1 159 ? -14.046 9.052 -10.169 1.00 88.19 159 LEU A N 1
ATOM 1276 C CA . LEU A 1 159 ? -14.344 10.434 -9.754 1.00 88.19 159 LEU A CA 1
ATOM 1277 C C . LEU A 1 159 ? -14.305 10.647 -8.233 1.00 88.19 159 LEU A C 1
ATOM 1279 O O . LEU A 1 159 ? -14.104 11.766 -7.778 1.00 88.19 159 LEU A O 1
ATOM 1283 N N . ALA A 1 160 ? -14.529 9.588 -7.456 1.00 88.62 160 ALA A N 1
ATOM 1284 C CA . ALA A 1 160 ? -14.485 9.617 -6.003 1.00 88.62 160 ALA A CA 1
ATOM 1285 C C . ALA A 1 160 ? -13.993 8.270 -5.466 1.00 88.62 160 ALA A C 1
ATOM 1287 O O . ALA A 1 160 ? -14.264 7.222 -6.060 1.00 88.62 160 ALA A O 1
ATOM 1288 N N . PHE A 1 161 ? -13.315 8.302 -4.317 1.00 87.19 161 PHE A N 1
ATOM 1289 C CA . PHE A 1 161 ? -12.726 7.121 -3.684 1.00 87.19 161 PHE A CA 1
ATOM 1290 C C . PHE A 1 161 ? -13.766 6.035 -3.362 1.00 87.19 161 PHE A C 1
ATOM 1292 O O . PHE A 1 161 ? -13.554 4.845 -3.581 1.00 87.19 161 PHE A O 1
ATOM 1299 N N . GLU A 1 162 ? -14.950 6.442 -2.916 1.00 90.06 162 GLU A N 1
ATOM 1300 C CA . GLU A 1 162 ? -16.032 5.522 -2.554 1.00 90.06 162 GLU A CA 1
ATOM 1301 C C . GLU A 1 162 ? -16.519 4.671 -3.738 1.00 90.06 162 GLU A C 1
ATOM 1303 O O . GLU A 1 162 ? -17.017 3.557 -3.555 1.00 90.06 162 GLU A O 1
ATOM 1308 N N . LEU A 1 163 ? -16.348 5.164 -4.971 1.00 90.88 163 LEU A N 1
ATOM 1309 C CA . LEU A 1 163 ? -16.789 4.465 -6.176 1.00 90.88 163 LEU A CA 1
ATOM 1310 C C . LEU A 1 163 ? -15.955 3.213 -6.464 1.00 90.88 163 LEU A C 1
ATOM 1312 O O . LEU A 1 163 ? -16.473 2.298 -7.106 1.00 90.88 163 LEU A O 1
ATOM 1316 N N . TYR A 1 164 ? -14.713 3.133 -5.973 1.00 91.38 164 TYR A N 1
ATOM 1317 C CA . TYR A 1 164 ? -13.899 1.920 -6.101 1.00 91.38 164 TYR A CA 1
ATOM 1318 C C . TYR A 1 164 ? -14.559 0.722 -5.415 1.00 91.38 164 TYR A C 1
ATOM 1320 O O . TYR A 1 164 ? -14.533 -0.378 -5.957 1.00 91.38 164 TYR A O 1
ATOM 1328 N N . PHE A 1 165 ? -15.237 0.953 -4.288 1.00 90.81 165 PHE A N 1
ATOM 1329 C CA . PHE A 1 165 ? -15.858 -0.083 -3.457 1.00 90.81 165 PHE A CA 1
ATOM 1330 C C . PHE A 1 165 ? -17.370 -0.226 -3.698 1.00 90.81 165 PHE A C 1
ATOM 1332 O O . PHE A 1 165 ? -18.084 -0.865 -2.918 1.00 90.81 165 PHE A O 1
ATOM 1339 N N . SER A 1 166 ? -17.898 0.372 -4.772 1.00 91.19 166 SER A N 1
ATOM 1340 C CA . SER A 1 166 ? -19.326 0.306 -5.081 1.00 91.19 166 SER A CA 1
ATOM 1341 C C . SER A 1 166 ? -19.727 -1.050 -5.660 1.00 91.19 166 SER A C 1
ATOM 1343 O O . SER A 1 166 ? -19.185 -1.495 -6.667 1.00 91.19 166 SER A O 1
ATOM 1345 N N . ARG A 1 167 ? -20.769 -1.664 -5.086 1.00 88.12 167 ARG A N 1
ATOM 1346 C CA . ARG A 1 167 ? -21.406 -2.897 -5.600 1.00 88.12 167 ARG A CA 1
ATOM 1347 C C . ARG A 1 167 ? -22.488 -2.636 -6.653 1.00 88.12 167 ARG A C 1
ATOM 1349 O O . ARG A 1 167 ? -23.231 -3.538 -7.035 1.00 88.12 167 ARG A O 1
ATOM 1356 N N . ARG A 1 168 ? -22.671 -1.382 -7.081 1.00 90.75 168 ARG A N 1
ATOM 1357 C CA . ARG A 1 168 ? -23.678 -1.040 -8.092 1.00 90.75 168 ARG A CA 1
ATOM 1358 C C . ARG A 1 168 ? -23.147 -1.456 -9.463 1.00 90.75 168 ARG A C 1
ATOM 1360 O O . ARG A 1 168 ? -22.215 -0.833 -9.957 1.00 90.75 168 ARG A O 1
ATOM 1367 N N . ARG A 1 169 ? -23.828 -2.394 -10.129 1.00 88.00 169 ARG A N 1
ATOM 1368 C CA . ARG A 1 169 ? -23.458 -2.963 -11.448 1.00 88.00 169 ARG A CA 1
ATOM 1369 C C . ARG A 1 169 ? -22.971 -1.957 -12.505 1.00 88.00 169 ARG A C 1
ATOM 1371 O O . ARG A 1 169 ? -22.189 -2.297 -13.374 1.00 88.00 169 ARG A O 1
ATOM 1378 N N . ARG A 1 170 ? -23.476 -0.718 -12.487 1.00 88.00 170 ARG A N 1
ATOM 1379 C CA . ARG A 1 170 ? -23.116 0.315 -13.479 1.00 88.00 170 ARG A CA 1
ATOM 1380 C C . ARG A 1 170 ? -21.759 0.982 -13.238 1.00 88.00 170 ARG A C 1
ATOM 1382 O O . ARG A 1 170 ? -21.235 1.596 -14.155 1.00 88.00 170 ARG A O 1
ATOM 1389 N N . ILE A 1 171 ? -21.254 0.939 -12.009 1.00 88.56 171 ILE A N 1
ATOM 1390 C CA . ILE A 1 171 ? -20.055 1.671 -11.574 1.00 88.56 171 ILE A CA 1
ATOM 1391 C C . ILE A 1 171 ? -19.078 0.789 -10.796 1.00 88.56 171 ILE A C 1
ATOM 1393 O O . ILE A 1 171 ? -18.073 1.302 -10.301 1.00 88.56 171 ILE A O 1
ATOM 1397 N N . GLU A 1 172 ? -19.364 -0.509 -10.701 1.00 90.69 172 GLU A N 1
ATOM 1398 C CA . GLU A 1 172 ? -18.491 -1.475 -10.052 1.00 90.69 172 GLU A CA 1
ATOM 1399 C C . GLU A 1 172 ? -17.096 -1.453 -10.675 1.00 90.69 172 GLU A C 1
ATOM 1401 O O . GLU A 1 172 ? -16.905 -1.133 -11.854 1.00 90.69 172 GLU A O 1
ATOM 1406 N N . THR A 1 173 ? -16.107 -1.740 -9.842 1.00 87.88 173 THR A N 1
ATOM 1407 C CA . THR A 1 173 ? -14.721 -1.855 -10.275 1.00 87.88 173 THR A CA 1
ATOM 1408 C C . THR A 1 173 ? -14.328 -3.301 -10.044 1.00 87.88 173 THR A C 1
ATOM 1410 O O . THR A 1 173 ? -14.140 -3.688 -8.888 1.00 87.88 173 THR A O 1
ATOM 1413 N N . PRO A 1 174 ? -14.268 -4.128 -11.105 1.00 80.31 174 PRO A N 1
ATOM 1414 C CA . PRO A 1 174 ? -13.778 -5.493 -10.976 1.00 80.31 174 PRO A CA 1
ATOM 1415 C C . PRO A 1 174 ? -12.439 -5.490 -10.229 1.00 80.31 174 PRO A C 1
ATOM 1417 O O . PRO A 1 174 ? -11.679 -4.530 -10.356 1.00 80.31 174 PRO A O 1
ATOM 1420 N N . PHE A 1 175 ? -12.164 -6.539 -9.452 1.00 81.19 175 PHE A N 1
ATOM 1421 C CA . PHE A 1 175 ? -10.959 -6.705 -8.618 1.00 81.19 175 PHE A CA 1
ATOM 1422 C C . PHE A 1 175 ? -10.915 -5.915 -7.292 1.00 81.19 175 PHE A C 1
ATOM 1424 O O . PHE A 1 175 ? -10.054 -6.215 -6.471 1.00 81.19 175 PHE A O 1
ATOM 1431 N N . PHE A 1 176 ? -11.833 -4.971 -7.035 1.00 79.94 176 PHE A N 1
ATOM 1432 C CA . PHE A 1 176 ? -11.866 -4.202 -5.774 1.00 79.94 176 PHE A CA 1
ATOM 1433 C C . PHE A 1 176 ? -12.796 -4.765 -4.685 1.00 79.94 176 PHE A C 1
ATOM 1435 O O . PHE A 1 176 ? -12.844 -4.215 -3.582 1.00 79.94 176 PHE A O 1
ATOM 1442 N N . LEU A 1 177 ? -13.560 -5.820 -4.986 1.00 69.81 177 LEU A N 1
ATOM 1443 C CA . LEU A 1 177 ? -14.627 -6.364 -4.140 1.00 69.81 177 LEU A CA 1
ATOM 1444 C C . LEU A 1 177 ? -14.660 -7.890 -4.140 1.00 69.81 177 LEU A C 1
ATOM 1446 O O . LEU A 1 177 ? -14.369 -8.478 -5.205 1.00 69.81 177 LEU A O 1
#

Secondary structure (DSSP, 8-state):
--------------PPPPPPP----------------------------------------------TTSPPSS---SPSS--S---SS--HHHHHTTTS-HHHHHHHHHHHHHHHHHHHHH-----TT-GGGG-----HHHHHHHHHHHHHHHHS--SSGGGGG---TTT--TT--

InterPro domains:
  IPR029526 PiggyBac transposable element-derived protein [PF13843] (92-174)

Sequence (177 aa):
MNESDISDDEINVPAGRKRRRIMSSSSESSDSNFDYDTELSDTENEIGEEVDEVGPSNSIVSEEWLPQNAERPFPFTAHPGKTFDTPSRKVPLFYLEKFLDEELIKLITEQTNLYAGQFFYNDPELKPRSRIQKWKDTNEADMKILGGFLILQGIIGKLAFELYFSRRRRIETPFFL

Foldseek 3Di:
DDDDDDDDDDDDDDDDDDDDDDDDDDDPDDDDDDDDDDDDDDDDDDDDDDDDDDDPPPPPPPPDDDPPPDDDPDDDPDDPDDDDDDDPDDDPVVVVCVVVPPVNLQVVLVVVQVVLVVVCVVCVDDDPPDPSVVDDRDDSVNSVVVVVVVVVCVVDPDPDPVLQVDPPPVRYDPPSD

Solvent-accessible surface area (backbone atoms only — not comparable to full-atom values): 12764 Å² total; per-residue (Å²): 138,88,80,87,84,90,87,86,89,85,88,92,87,86,88,83,87,83,85,84,85,86,80,90,74,91,77,87,80,86,86,84,85,85,87,86,85,80,88,80,83,85,78,89,78,91,79,86,84,90,80,94,73,95,62,87,78,76,74,77,72,78,87,67,89,70,62,97,82,54,81,69,95,65,80,86,83,68,81,90,78,81,92,69,88,72,68,93,63,91,52,71,65,67,60,48,44,73,77,58,31,71,66,57,42,45,49,52,31,53,52,51,40,50,49,51,54,50,50,54,69,75,49,79,82,65,63,97,79,46,72,71,82,69,67,69,82,66,45,53,67,58,50,52,50,50,52,52,51,53,54,47,49,74,69,58,79,62,100,45,77,70,46,48,70,34,87,49,86,92,58,45,40,87,90,60,118